Protein AF-A0A968Y1Z1-F1 (afdb_monomer)

Foldseek 3Di:
DEDADCVVLVVLLCCLVVPVCVVDDPPDPSNVVSVVVNVVSVVVVVVVVVVVVVCVVVVHDYDHDHDPDDPD

Solvent-accessible surface area (backbone atoms only — not comparable to full-atom values): 4241 Å² total; per-residue (Å²): 84,84,40,76,32,67,64,59,57,52,52,53,44,48,44,44,65,72,44,49,59,72,71,40,57,85,93,34,72,63,41,55,51,51,53,51,49,49,53,50,50,56,49,50,54,53,52,48,54,52,50,50,54,52,31,54,77,67,74,42,64,76,41,72,36,89,64,90,78,75,83,128

Radius of gyration: 15.66 Å; Cα contacts (8 Å, |Δi|>4): 49; chains: 1; bounding box: 28×29×42 Å

Structure (mmCIF, N/CA/C/O backbone):
data_AF-A0A968Y1Z1-F1
#
_entry.id   AF-A0A968Y1Z1-F1
#
loop_
_atom_site.group_PDB
_atom_site.id
_atom_site.type_symbol
_atom_site.label_atom_id
_atom_site.label_alt_id
_atom_site.label_comp_id
_atom_site.label_asym_id
_atom_site.label_entity_id
_atom_site.label_seq_id
_atom_site.pdbx_PDB_ins_code
_atom_site.Cartn_x
_atom_site.Cartn_y
_atom_site.Cartn_z
_atom_site.occupancy
_atom_site.B_iso_or_equiv
_atom_site.auth_seq_id
_atom_site.auth_comp_id
_atom_site.auth_asym_id
_atom_site.auth_atom_id
_atom_site.pdbx_PDB_model_num
ATOM 1 N N . MET A 1 1 ? 10.536 -2.598 -15.523 1.00 87.94 1 MET A N 1
ATOM 2 C CA . MET A 1 1 ? 10.668 -2.390 -14.066 1.00 87.94 1 MET A CA 1
ATOM 3 C C . MET A 1 1 ? 9.396 -2.895 -13.405 1.00 87.94 1 MET A C 1
ATOM 5 O O . MET A 1 1 ? 8.323 -2.482 -13.836 1.00 87.94 1 MET A O 1
ATOM 9 N N . PRO A 1 2 ? 9.502 -3.787 -12.406 1.00 90.44 2 PRO A N 1
ATOM 10 C CA . PRO A 1 2 ? 8.339 -4.307 -11.703 1.00 90.44 2 PRO A CA 1
ATOM 11 C C . PRO A 1 2 ? 7.736 -3.228 -10.798 1.00 90.44 2 PRO A C 1
ATOM 13 O O . PRO A 1 2 ? 8.441 -2.642 -9.977 1.00 90.44 2 PRO A O 1
ATOM 16 N N . LEU A 1 3 ? 6.434 -2.989 -10.927 1.00 92.31 3 LEU A N 1
ATOM 17 C CA . LEU A 1 3 ? 5.650 -2.157 -10.015 1.00 92.31 3 LEU A CA 1
ATOM 18 C C . LEU A 1 3 ? 4.473 -2.962 -9.454 1.00 92.31 3 LEU A C 1
ATOM 20 O O . LEU A 1 3 ? 3.983 -3.884 -10.112 1.00 92.31 3 LEU A O 1
ATOM 24 N N . PRO A 1 4 ? 3.991 -2.652 -8.240 1.00 92.88 4 PRO A N 1
ATOM 25 C CA . PRO A 1 4 ? 2.842 -3.352 -7.691 1.00 92.88 4 PRO A CA 1
ATOM 26 C C . PRO A 1 4 ? 1.590 -3.079 -8.532 1.00 92.88 4 PRO A C 1
ATOM 28 O O . PRO A 1 4 ? 1.337 -1.967 -8.990 1.00 92.88 4 PRO A O 1
ATOM 31 N N . SER A 1 5 ? 0.778 -4.109 -8.743 1.00 93.88 5 SER A N 1
ATOM 32 C CA . SER A 1 5 ? -0.531 -3.945 -9.382 1.00 93.88 5 SER A CA 1
ATOM 33 C C . SER A 1 5 ? -1.457 -3.090 -8.514 1.00 93.88 5 SER A C 1
ATOM 35 O O . SER A 1 5 ? -1.476 -3.238 -7.290 1.00 93.88 5 SER A O 1
ATOM 37 N N . TYR A 1 6 ? -2.283 -2.243 -9.134 1.00 93.25 6 TYR A N 1
ATOM 38 C CA . TYR A 1 6 ? -3.198 -1.358 -8.398 1.00 93.25 6 TYR A CA 1
ATOM 39 C C . TYR A 1 6 ? -4.190 -2.102 -7.498 1.00 93.25 6 TYR A C 1
ATOM 41 O O . TYR A 1 6 ? -4.586 -1.570 -6.462 1.00 93.25 6 TYR A O 1
ATOM 49 N N . VAL A 1 7 ? -4.520 -3.352 -7.845 1.00 92.19 7 VAL A N 1
ATOM 50 C CA . VAL A 1 7 ? -5.382 -4.237 -7.047 1.00 92.19 7 VAL A CA 1
ATOM 51 C C . VAL A 1 7 ? -4.918 -4.359 -5.590 1.00 92.19 7 VAL A C 1
ATOM 53 O O . VAL A 1 7 ? -5.748 -4.496 -4.697 1.00 92.19 7 VAL A O 1
ATOM 56 N N . HIS A 1 8 ? -3.613 -4.231 -5.316 1.00 92.00 8 HIS A N 1
ATOM 57 C CA . HIS A 1 8 ? -3.077 -4.237 -3.951 1.00 92.00 8 HIS A CA 1
ATOM 58 C C . HIS A 1 8 ? -3.559 -3.042 -3.135 1.00 92.00 8 HIS A C 1
ATOM 60 O O . HIS A 1 8 ? -3.996 -3.195 -1.996 1.00 92.00 8 HIS A O 1
ATOM 66 N N . TYR A 1 9 ? -3.525 -1.850 -3.727 1.00 95.12 9 TYR A N 1
ATOM 67 C CA . TYR A 1 9 ? -4.011 -0.636 -3.079 1.00 95.12 9 TYR A CA 1
ATOM 68 C C . TYR A 1 9 ? -5.521 -0.696 -2.893 1.00 95.12 9 TYR A C 1
ATOM 70 O O . TYR A 1 9 ? -6.014 -0.348 -1.824 1.00 95.12 9 TYR A O 1
ATOM 78 N N . GLU A 1 10 ? -6.252 -1.170 -3.901 1.00 94.44 10 GLU A N 1
ATOM 79 C CA . GLU A 1 10 ? -7.708 -1.299 -3.831 1.00 94.44 10 GLU A CA 1
ATOM 80 C C . GLU A 1 10 ? -8.143 -2.290 -2.752 1.00 94.44 10 GLU A C 1
ATOM 82 O O . GLU A 1 10 ? -9.019 -1.967 -1.950 1.00 94.44 10 GLU A O 1
ATOM 87 N N . LEU A 1 11 ? -7.503 -3.459 -2.678 1.00 95.81 11 LEU A N 1
ATOM 88 C CA . LEU A 1 11 ? -7.783 -4.461 -1.653 1.00 95.81 11 LEU A CA 1
ATOM 89 C C . LEU A 1 11 ? -7.538 -3.900 -0.248 1.00 95.81 11 LEU A C 1
ATOM 91 O O . LEU A 1 11 ? -8.403 -4.016 0.624 1.00 95.81 11 LEU A O 1
ATOM 95 N N . LEU A 1 12 ? -6.381 -3.265 -0.030 1.00 96.50 12 LEU A N 1
ATOM 96 C CA . LEU A 1 12 ? -6.042 -2.666 1.262 1.00 96.50 12 LEU A CA 1
ATOM 97 C C . LEU A 1 12 ? -7.012 -1.540 1.635 1.00 96.50 12 LEU A C 1
ATOM 99 O O . LEU A 1 12 ? -7.486 -1.493 2.770 1.00 96.50 12 LEU A O 1
ATOM 103 N N . LEU A 1 13 ? -7.352 -0.662 0.688 1.00 97.56 13 LEU A N 1
ATOM 104 C CA . LEU A 1 13 ? -8.313 0.418 0.911 1.00 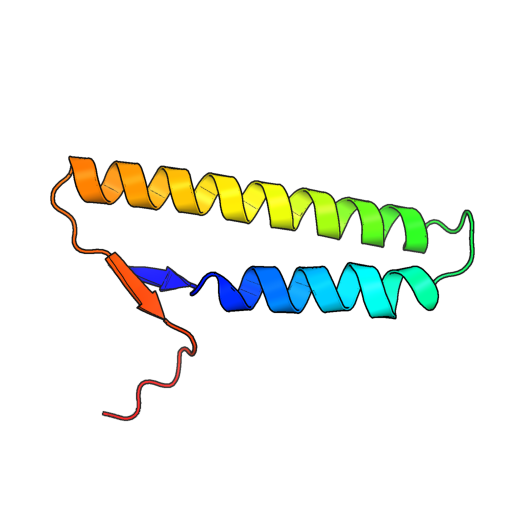97.56 13 LEU A CA 1
ATOM 105 C C . LEU A 1 13 ? -9.697 -0.130 1.258 1.00 97.56 13 LEU A C 1
ATOM 107 O O . LEU A 1 13 ? -10.278 0.290 2.256 1.00 97.56 13 LEU A O 1
ATOM 111 N N . GLN A 1 14 ? -10.201 -1.112 0.507 1.00 96.94 14 GLN A N 1
ATOM 112 C CA . GLN A 1 14 ? -11.496 -1.730 0.792 1.00 96.94 14 GLN A CA 1
ATOM 113 C C . GLN A 1 14 ? -11.518 -2.416 2.158 1.00 96.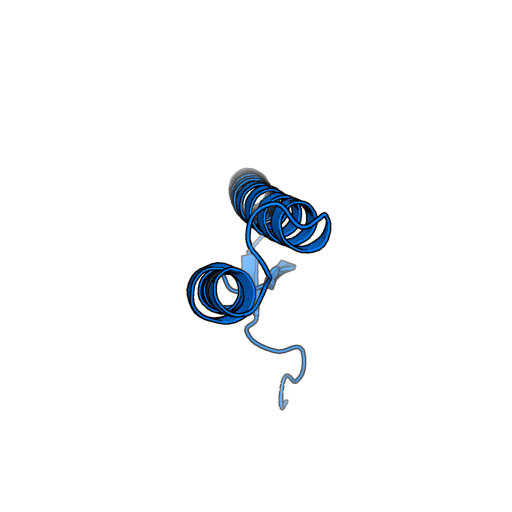94 14 GLN A C 1
ATOM 115 O O . GLN A 1 14 ? -12.513 -2.302 2.874 1.00 96.94 14 GLN A O 1
ATOM 120 N N . LEU A 1 15 ? -10.444 -3.108 2.542 1.00 97.81 15 LEU A N 1
ATOM 121 C CA . LEU A 1 15 ? -10.340 -3.736 3.857 1.00 97.81 15 LEU A CA 1
ATOM 122 C C . LEU A 1 15 ? -10.396 -2.685 4.973 1.00 97.81 15 LEU A C 1
ATOM 124 O O . LEU A 1 15 ? -11.192 -2.816 5.906 1.00 97.81 15 LEU A O 1
ATOM 128 N N . LEU A 1 16 ? -9.601 -1.620 4.855 1.00 97.44 16 LEU A N 1
ATOM 129 C CA . LEU A 1 16 ? -9.563 -0.554 5.852 1.00 97.44 16 LEU A CA 1
ATOM 130 C C . LEU A 1 16 ? -10.906 0.175 5.950 1.00 97.44 16 LEU A C 1
ATOM 132 O O . LEU A 1 16 ? -11.421 0.352 7.049 1.00 97.44 16 LEU A O 1
ATOM 136 N N . GLU A 1 17 ? -11.500 0.546 4.819 1.00 96.94 17 GLU A N 1
ATOM 137 C CA . GLU A 1 17 ? -12.748 1.313 4.762 1.00 96.94 17 GLU A CA 1
ATOM 138 C C . GLU A 1 17 ? -13.974 0.487 5.163 1.00 96.94 1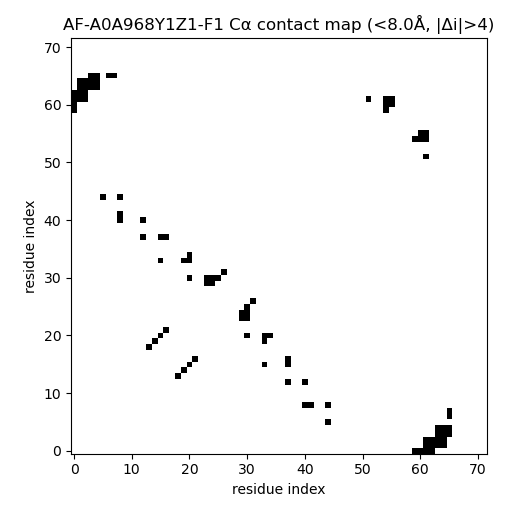7 GLU A C 1
ATOM 140 O O . GLU A 1 17 ? -14.854 0.999 5.849 1.00 96.94 17 GLU A O 1
ATOM 145 N N . ARG A 1 18 ? -14.055 -0.784 4.744 1.00 96.38 18 ARG A N 1
ATOM 146 C CA . ARG A 1 18 ? -15.269 -1.610 4.899 1.00 96.38 18 ARG A CA 1
ATOM 147 C C . ARG A 1 18 ? -15.226 -2.584 6.064 1.00 96.38 18 ARG A C 1
ATOM 149 O O . ARG A 1 18 ? -16.275 -3.099 6.444 1.00 96.38 18 ARG A O 1
ATOM 156 N N . LYS A 1 19 ? -14.047 -2.885 6.606 1.00 96.06 19 LYS A N 1
ATOM 157 C CA . LYS A 1 19 ? -13.900 -3.815 7.735 1.00 96.06 19 LYS A CA 1
ATOM 158 C C . LYS A 1 19 ? -13.288 -3.114 8.933 1.00 96.06 19 LYS A C 1
ATOM 160 O O . LYS A 1 19 ? -13.929 -3.046 9.976 1.00 96.06 19 LYS A O 1
ATOM 165 N N . THR A 1 20 ? -12.097 -2.542 8.780 1.00 95.31 20 THR A N 1
ATOM 166 C CA . THR A 1 20 ? -11.357 -1.992 9.923 1.00 95.31 20 THR A CA 1
ATOM 167 C C . THR A 1 20 ? -12.038 -0.757 10.505 1.00 95.31 20 THR A C 1
ATOM 169 O O . THR A 1 20 ? -12.242 -0.700 11.712 1.00 95.31 20 THR A O 1
ATOM 172 N N . MET A 1 21 ? -12.480 0.185 9.667 1.00 95.12 21 MET A N 1
ATOM 173 C CA . MET A 1 21 ? -13.216 1.380 10.104 1.00 95.12 21 MET A CA 1
ATOM 174 C C . MET A 1 21 ? -14.527 1.058 10.831 1.00 95.12 21 MET A C 1
ATOM 176 O O . MET A 1 21 ? -14.929 1.813 11.709 1.00 95.12 21 MET A O 1
ATOM 180 N N . PHE A 1 22 ? -15.180 -0.054 10.484 1.00 93.12 22 PHE A N 1
ATOM 181 C CA . PHE A 1 22 ? -16.407 -0.508 11.144 1.00 93.12 22 PHE A CA 1
ATOM 182 C C . PHE A 1 22 ? -16.137 -1.259 12.453 1.00 93.12 22 PHE A C 1
ATOM 184 O O . PHE A 1 22 ? -17.014 -1.320 13.308 1.00 93.12 22 PHE A O 1
ATOM 191 N N . ALA A 1 23 ? -14.947 -1.841 12.607 1.00 94.12 23 ALA A N 1
ATOM 192 C CA . ALA A 1 23 ? -14.560 -2.605 13.790 1.00 94.12 23 ALA A CA 1
ATOM 193 C C . ALA A 1 23 ? -13.928 -1.743 14.898 1.00 94.12 23 ALA A C 1
ATOM 195 O O . ALA A 1 23 ? -13.871 -2.176 16.047 1.00 94.12 23 ALA A O 1
ATOM 196 N N . VAL A 1 24 ? -13.428 -0.545 14.574 1.00 95.56 24 VAL A N 1
ATOM 197 C CA . VAL A 1 24 ? -12.827 0.373 15.554 1.00 95.56 24 VAL A CA 1
ATOM 198 C C . VAL A 1 24 ? -13.882 1.215 16.265 1.00 95.56 24 VAL A C 1
ATOM 200 O O . VAL A 1 24 ? -14.837 1.695 15.655 1.00 95.56 24 VAL A O 1
ATOM 203 N N . SER A 1 25 ? -13.679 1.447 17.563 1.00 93.06 25 SER A N 1
ATOM 204 C CA . SER A 1 25 ? -14.573 2.291 18.354 1.00 93.06 25 SER A CA 1
ATOM 205 C C . SER A 1 25 ? -14.590 3.736 17.830 1.00 93.06 25 SER A C 1
ATOM 207 O O . SER A 1 25 ? -13.523 4.280 17.509 1.00 93.06 25 SER A O 1
ATOM 209 N N . PRO A 1 26 ? -15.762 4.394 17.785 1.00 90.56 26 PRO A N 1
ATOM 210 C CA . PRO A 1 26 ? -15.865 5.813 17.458 1.00 90.56 26 PRO A CA 1
ATOM 211 C C . PRO A 1 26 ? -14.988 6.687 18.369 1.00 90.56 26 PRO A C 1
ATOM 213 O O . PRO A 1 26 ? -14.841 6.392 19.555 1.00 90.56 26 PRO A O 1
ATOM 216 N N . GLN A 1 27 ? -14.380 7.740 17.806 1.00 90.81 27 GLN A N 1
ATOM 217 C CA . GLN A 1 27 ? -13.505 8.699 18.506 1.00 90.81 27 GLN A CA 1
ATOM 218 C C . GLN A 1 27 ? -12.273 8.077 19.191 1.00 90.81 27 GLN A C 1
ATOM 220 O O . GLN A 1 27 ? -11.594 8.734 19.980 1.00 90.81 27 GLN A O 1
ATOM 225 N N . SER A 1 28 ? -11.948 6.825 18.869 1.00 94.69 28 SER A N 1
ATOM 226 C CA . SER A 1 28 ? -10.748 6.168 19.374 1.00 94.69 28 SER A CA 1
ATOM 227 C C . SER A 1 28 ? -9.491 6.634 18.626 1.00 94.69 28 SER A C 1
ATOM 229 O O . SER A 1 28 ? -9.561 6.994 17.444 1.00 94.69 28 SER A O 1
ATOM 231 N N . PRO A 1 29 ? -8.307 6.577 19.262 1.00 95.88 29 PRO A N 1
ATOM 232 C CA . PRO A 1 29 ? -7.049 6.820 18.559 1.00 95.88 29 PRO A CA 1
ATOM 233 C C . PRO A 1 29 ? -6.839 5.832 17.398 1.00 95.88 29 PRO A C 1
ATOM 235 O O . PRO A 1 29 ? -6.260 6.198 16.376 1.00 95.88 29 PRO A O 1
ATOM 238 N N . GLN A 1 30 ? -7.368 4.608 17.493 1.00 96.88 30 GLN A N 1
ATOM 239 C CA . GLN A 1 30 ? -7.316 3.615 16.417 1.00 96.88 30 GLN A CA 1
ATOM 240 C C . GLN A 1 30 ? -8.104 4.072 15.185 1.00 96.88 30 GLN A C 1
ATOM 242 O O . GLN A 1 30 ? -7.634 3.890 14.065 1.00 96.88 30 GLN A O 1
ATOM 247 N N . GLN A 1 31 ? -9.258 4.723 15.358 1.00 96.94 31 GLN A N 1
ATOM 248 C CA . GLN A 1 31 ? -10.014 5.289 14.237 1.00 96.94 31 GLN A CA 1
ATOM 249 C C . GLN A 1 31 ? -9.178 6.314 13.458 1.00 96.94 31 GLN A C 1
ATOM 251 O O . GLN A 1 31 ? -9.113 6.270 12.229 1.00 96.94 31 GLN A O 1
ATOM 256 N N . GLN A 1 32 ? -8.483 7.205 14.170 1.00 96.62 32 GLN A N 1
ATOM 257 C CA . GLN A 1 32 ? -7.590 8.192 13.555 1.00 96.62 32 GLN A CA 1
ATOM 258 C C . GLN A 1 32 ? -6.417 7.521 12.828 1.00 96.62 32 GLN A C 1
ATOM 260 O O . GLN A 1 32 ? -6.076 7.918 11.714 1.00 96.62 32 GLN A O 1
ATOM 265 N N . GLN A 1 33 ? -5.840 6.469 13.415 1.00 97.38 33 GLN A N 1
ATOM 266 C CA . GLN A 1 33 ? -4.780 5.681 12.779 1.00 97.38 33 GLN A CA 1
ATOM 267 C C . GLN A 1 33 ? -5.263 5.014 11.484 1.00 97.38 33 GLN A C 1
ATOM 269 O O . GLN A 1 33 ? -4.566 5.078 10.471 1.00 97.38 33 GLN A O 1
ATOM 274 N N . VAL A 1 34 ? -6.467 4.434 11.471 1.00 97.62 34 VAL A N 1
ATOM 275 C CA . VAL A 1 34 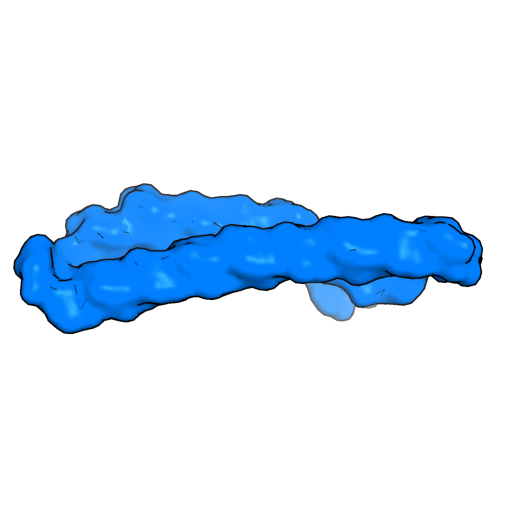? -7.046 3.827 10.260 1.00 97.62 34 VAL A CA 1
ATOM 276 C C . VAL A 1 34 ? -7.296 4.886 9.184 1.00 97.62 34 VAL A C 1
ATOM 278 O O . VAL A 1 34 ? -6.931 4.678 8.026 1.00 97.62 34 VAL A O 1
ATOM 281 N N . HIS A 1 35 ? -7.831 6.054 9.550 1.00 97.50 35 HIS A N 1
ATOM 282 C CA . HIS A 1 35 ? -7.962 7.175 8.616 1.00 97.50 35 HIS A CA 1
ATOM 283 C C . HIS A 1 35 ? -6.613 7.605 8.031 1.00 97.50 35 HIS A C 1
ATOM 285 O O . HIS A 1 35 ? -6.503 7.807 6.819 1.00 97.50 35 HIS A O 1
ATOM 291 N N . GLN A 1 36 ? -5.577 7.705 8.866 1.00 97.94 36 GLN A N 1
ATOM 292 C CA . GLN A 1 36 ? -4.237 8.056 8.410 1.00 97.94 36 GLN A CA 1
ATOM 293 C C . GLN A 1 36 ? -3.671 7.004 7.446 1.00 97.94 36 GLN A C 1
ATOM 295 O O . GLN A 1 36 ? -3.080 7.376 6.432 1.00 97.94 36 GLN A O 1
ATOM 300 N N . LEU A 1 37 ? -3.895 5.710 7.703 1.00 97.88 37 LEU A N 1
ATOM 301 C CA . LEU A 1 37 ? -3.498 4.629 6.794 1.00 97.88 37 LEU A CA 1
ATOM 302 C C . LEU A 1 37 ? -4.183 4.752 5.428 1.00 97.88 37 LEU A C 1
ATOM 304 O O . LEU A 1 37 ? -3.506 4.692 4.401 1.00 97.88 37 LEU A O 1
ATOM 308 N N . ILE A 1 38 ? -5.496 4.999 5.404 1.00 98.06 38 ILE A N 1
ATOM 309 C CA . ILE A 1 38 ? -6.259 5.205 4.161 1.00 98.06 38 ILE A CA 1
ATOM 310 C C . ILE A 1 38 ? -5.687 6.388 3.366 1.00 98.06 38 ILE A C 1
ATOM 312 O O . ILE A 1 38 ? -5.445 6.275 2.161 1.00 98.06 38 ILE A O 1
ATOM 316 N N . ILE A 1 39 ? -5.430 7.519 4.031 1.00 98.25 39 ILE A N 1
A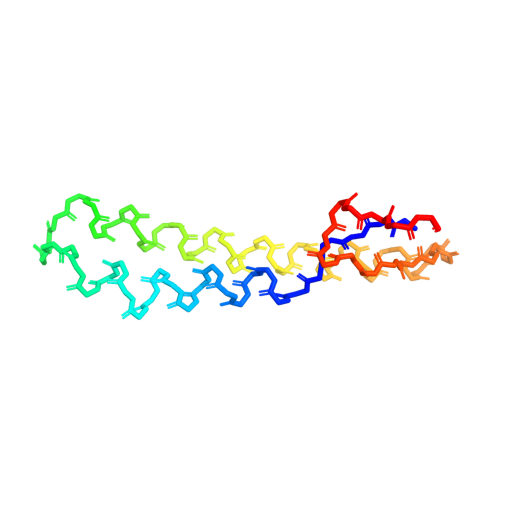TOM 317 C CA . ILE A 1 39 ? -4.853 8.712 3.393 1.00 98.25 39 ILE A CA 1
ATOM 318 C C . ILE A 1 39 ? -3.474 8.399 2.806 1.00 98.25 39 ILE A C 1
ATOM 320 O O . ILE A 1 39 ? -3.195 8.760 1.661 1.00 98.25 39 ILE A O 1
ATOM 324 N N . THR A 1 40 ? -2.614 7.724 3.567 1.00 98.19 40 THR A N 1
ATOM 325 C CA . THR A 1 40 ? -1.264 7.364 3.122 1.00 98.19 40 THR A CA 1
ATOM 326 C C . THR A 1 40 ? -1.299 6.427 1.916 1.00 98.19 40 THR A C 1
ATOM 328 O O . THR A 1 40 ? -0.567 6.660 0.957 1.00 98.19 40 THR A O 1
ATOM 331 N N . LEU A 1 41 ? -2.182 5.425 1.901 1.00 97.81 41 LEU A N 1
ATOM 332 C CA . LEU A 1 41 ? -2.319 4.505 0.767 1.00 97.81 41 LEU A CA 1
ATOM 333 C C . LEU A 1 41 ? -2.802 5.209 -0.503 1.00 97.81 41 LEU A C 1
ATOM 335 O O . LEU A 1 41 ? -2.256 4.974 -1.580 1.00 97.81 41 LEU A O 1
ATOM 339 N N . ARG A 1 42 ? -3.770 6.127 -0.389 1.00 97.94 42 ARG A N 1
ATOM 340 C CA . ARG A 1 42 ? -4.217 6.940 -1.534 1.00 97.94 42 ARG A CA 1
ATOM 341 C C . ARG A 1 42 ? -3.090 7.818 -2.076 1.00 97.94 42 ARG A C 1
ATOM 343 O O . ARG A 1 42 ? -2.929 7.918 -3.290 1.00 97.94 42 ARG A O 1
ATOM 350 N N . LYS A 1 43 ? -2.278 8.414 -1.195 1.00 98.19 43 LYS A N 1
ATOM 351 C CA . LYS A 1 43 ? -1.081 9.171 -1.600 1.00 98.19 43 LYS A CA 1
ATOM 352 C C . LYS A 1 43 ? -0.058 8.274 -2.296 1.00 98.19 43 LYS A C 1
ATOM 354 O O . LYS A 1 43 ? 0.451 8.656 -3.342 1.00 98.19 43 LYS A O 1
ATOM 359 N N . ALA A 1 44 ? 0.205 7.084 -1.759 1.00 97.56 44 ALA A N 1
ATOM 360 C CA . ALA A 1 44 ? 1.129 6.126 -2.357 1.00 97.56 44 ALA A CA 1
ATOM 361 C C . ALA A 1 44 ? 0.690 5.705 -3.771 1.00 97.56 44 ALA A C 1
ATOM 363 O O . ALA A 1 44 ? 1.519 5.681 -4.675 1.00 97.56 44 ALA A O 1
ATOM 364 N N . LEU A 1 45 ? -0.609 5.473 -3.991 1.00 96.69 45 LEU A N 1
ATOM 365 C CA . LEU A 1 45 ? -1.151 5.177 -5.321 1.00 96.69 45 LEU A CA 1
ATOM 366 C C . LEU A 1 45 ? -0.920 6.329 -6.313 1.00 96.69 45 LEU A C 1
ATOM 368 O O . LEU A 1 45 ? -0.548 6.097 -7.461 1.00 96.69 45 LEU A O 1
ATOM 372 N N . VAL A 1 46 ? -1.121 7.580 -5.885 1.00 97.12 46 VAL A N 1
ATOM 373 C CA . VAL A 1 46 ? -0.842 8.755 -6.729 1.00 97.12 46 VAL A CA 1
ATOM 374 C C . VAL A 1 46 ? 0.649 8.856 -7.058 1.00 97.12 46 VAL A C 1
ATOM 376 O O . VAL A 1 46 ? 0.997 9.091 -8.213 1.00 97.12 46 VAL A O 1
ATOM 379 N N . LEU A 1 47 ? 1.526 8.639 -6.074 1.00 97.38 47 LEU A N 1
ATOM 380 C CA . LEU A 1 47 ? 2.977 8.646 -6.281 1.00 97.38 47 LEU A CA 1
ATOM 381 C C . LEU A 1 47 ? 3.420 7.551 -7.256 1.00 97.38 47 LEU A C 1
ATOM 383 O O . LEU A 1 47 ? 4.256 7.809 -8.119 1.00 97.38 47 LEU A O 1
ATOM 387 N N . GLN A 1 48 ? 2.833 6.356 -7.174 1.00 96.19 48 GLN A N 1
ATOM 388 C CA . GLN A 1 48 ? 3.124 5.293 -8.130 1.00 96.19 48 GLN A CA 1
ATOM 389 C C . GLN A 1 48 ? 2.716 5.687 -9.555 1.00 96.19 48 GLN A C 1
ATOM 391 O O . GLN A 1 48 ? 3.512 5.520 -10.472 1.00 96.19 48 GLN A O 1
ATOM 396 N N . LYS A 1 49 ? 1.534 6.284 -9.746 1.00 95.69 49 LYS A N 1
ATOM 397 C CA . LYS A 1 49 ? 1.107 6.775 -11.070 1.00 95.69 49 LYS A CA 1
ATOM 398 C C . LYS A 1 49 ? 2.058 7.828 -11.637 1.00 95.69 49 LYS A C 1
ATOM 400 O O . LYS A 1 49 ? 2.327 7.850 -12.833 1.00 95.69 49 LYS A O 1
ATOM 405 N N . GLN A 1 50 ? 2.586 8.704 -10.784 1.00 96.75 50 GLN A N 1
ATOM 406 C CA . GLN A 1 50 ? 3.598 9.681 -11.195 1.00 96.75 50 GLN A CA 1
ATOM 407 C C . GLN A 1 50 ? 4.920 9.007 -11.583 1.00 96.75 50 GLN A C 1
ATOM 409 O O . GLN A 1 50 ? 5.551 9.417 -12.558 1.00 96.75 50 GLN A O 1
ATOM 414 N N . LEU A 1 51 ? 5.329 7.966 -10.852 1.00 95.88 51 LEU A N 1
ATOM 415 C CA . LEU A 1 51 ? 6.502 7.161 -11.192 1.00 95.88 51 LEU A CA 1
ATOM 416 C C . LEU A 1 51 ? 6.319 6.458 -12.543 1.00 95.88 51 LEU A C 1
ATOM 418 O O . LEU A 1 51 ? 7.213 6.528 -13.378 1.00 95.88 51 LEU A O 1
ATOM 422 N N . GLU A 1 52 ? 5.155 5.860 -12.789 1.00 95.50 52 GLU A N 1
ATOM 423 C CA . GLU A 1 52 ? 4.811 5.212 -14.062 1.00 95.50 52 GLU A CA 1
ATOM 424 C C . GLU A 1 52 ? 4.902 6.189 -15.233 1.00 95.50 52 GLU A C 1
ATOM 426 O O . GLU A 1 52 ? 5.604 5.919 -16.203 1.00 95.50 52 GLU A O 1
ATOM 431 N N . GLN A 1 53 ? 4.312 7.379 -15.096 1.00 95.31 53 GLN A N 1
ATOM 432 C CA . GLN A 1 53 ? 4.426 8.441 -16.102 1.00 95.31 53 GLN A CA 1
ATOM 433 C C . GLN A 1 53 ? 5.880 8.875 -16.335 1.00 95.31 53 GLN A C 1
ATOM 435 O O . GLN A 1 53 ? 6.269 9.195 -17.458 1.00 95.31 53 GLN A O 1
ATOM 440 N N . SER A 1 54 ? 6.701 8.913 -15.283 1.00 95.69 54 SER A N 1
ATOM 441 C CA . SER A 1 54 ? 8.130 9.222 -15.396 1.00 95.69 54 SER A CA 1
ATOM 442 C C . SER A 1 54 ? 8.891 8.121 -16.147 1.00 95.69 54 SER A C 1
ATOM 444 O O . SER A 1 54 ? 9.727 8.415 -17.009 1.00 95.69 54 SER A O 1
ATOM 446 N N . CYS A 1 55 ? 8.570 6.853 -15.869 1.00 94.44 55 CYS A N 1
ATOM 447 C CA . CYS A 1 55 ? 9.121 5.695 -16.567 1.00 94.44 55 CYS A CA 1
ATOM 448 C C . CYS A 1 55 ? 8.745 5.706 -18.052 1.00 94.44 55 CYS A C 1
ATOM 450 O O . CYS A 1 55 ? 9.637 5.589 -18.890 1.00 94.44 55 CYS A O 1
ATOM 452 N N . GLU A 1 56 ? 7.473 5.941 -18.379 1.00 93.06 56 GLU A N 1
ATOM 453 C CA . GLU A 1 56 ? 6.994 6.072 -19.762 1.00 93.06 56 GLU A CA 1
ATOM 454 C C . GLU A 1 56 ? 7.751 7.168 -20.525 1.00 93.06 56 GLU A C 1
ATOM 456 O O . GLU A 1 56 ? 8.266 6.921 -21.614 1.00 93.06 56 GLU A O 1
ATOM 461 N N . ARG A 1 57 ? 7.910 8.3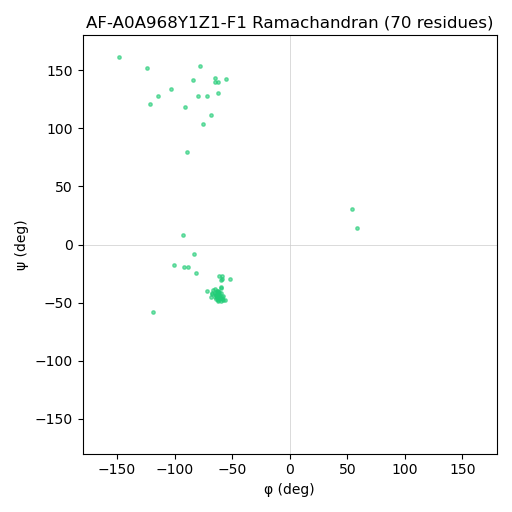60 -19.927 1.00 94.75 57 ARG A N 1
ATOM 462 C CA . ARG A 1 57 ? 8.689 9.468 -20.521 1.00 94.75 57 ARG A CA 1
ATOM 463 C C . ARG A 1 57 ? 10.158 9.118 -20.747 1.00 94.75 57 ARG A C 1
ATOM 465 O O . ARG A 1 57 ? 10.791 9.688 -21.631 1.00 94.75 57 ARG A O 1
ATOM 472 N N . SER A 1 58 ? 10.692 8.199 -19.950 1.00 95.12 58 SER A N 1
ATOM 473 C CA . SER A 1 58 ? 12.073 7.724 -20.034 1.00 95.12 58 SER A CA 1
ATOM 474 C C . SER A 1 58 ? 12.222 6.470 -20.909 1.00 95.12 58 SER A C 1
ATOM 476 O O . SER A 1 58 ? 13.300 5.882 -20.931 1.00 95.12 58 SER A O 1
ATOM 478 N N . ASN A 1 59 ? 11.163 6.043 -21.615 1.00 92.69 59 ASN A N 1
ATOM 479 C CA . ASN A 1 59 ? 11.098 4.787 -22.377 1.00 92.69 59 ASN A CA 1
ATOM 480 C C . ASN A 1 59 ? 11.440 3.535 -21.542 1.00 92.69 59 ASN A C 1
ATOM 482 O O . ASN A 1 59 ? 11.968 2.548 -22.057 1.00 92.69 59 ASN A O 1
ATOM 486 N N . LEU A 1 60 ? 11.144 3.560 -20.240 1.00 92.50 60 LEU A N 1
ATOM 487 C CA . LEU A 1 60 ? 11.297 2.413 -19.351 1.00 92.50 60 LEU A CA 1
ATOM 488 C C . LEU A 1 60 ? 9.990 1.620 -19.317 1.00 92.50 60 LEU A C 1
ATOM 490 O O . LEU A 1 60 ? 8.968 2.123 -18.856 1.00 92.50 60 LEU A O 1
ATOM 494 N N . ALA A 1 61 ? 10.032 0.361 -19.756 1.00 90.19 61 ALA A N 1
ATOM 495 C CA . ALA A 1 61 ? 8.880 -0.530 -19.672 1.00 90.19 61 ALA A CA 1
ATOM 496 C C . ALA A 1 61 ? 8.486 -0.769 -18.207 1.00 90.19 61 ALA A C 1
ATOM 498 O O . ALA A 1 61 ? 9.333 -1.111 -17.373 1.00 90.19 61 ALA A O 1
ATOM 499 N N . VAL A 1 62 ? 7.202 -0.613 -17.896 1.00 91.75 62 VAL A N 1
ATOM 500 C CA . VAL A 1 62 ? 6.617 -0.919 -16.588 1.00 91.75 62 VAL A CA 1
ATOM 501 C C . VAL A 1 62 ? 5.872 -2.242 -16.683 1.00 91.75 62 VAL A C 1
ATOM 503 O O . VAL A 1 62 ? 5.097 -2.460 -17.609 1.00 91.75 62 VAL A O 1
ATOM 506 N N . GLU A 1 63 ? 6.090 -3.113 -15.703 1.00 90.56 63 GLU A N 1
ATOM 507 C CA . GLU A 1 63 ? 5.365 -4.374 -15.576 1.00 90.56 63 GLU A CA 1
ATOM 508 C C . GLU A 1 63 ? 4.658 -4.418 -14.229 1.00 90.56 63 GLU A C 1
ATOM 510 O O . GLU A 1 63 ? 5.296 -4.354 -13.176 1.00 90.56 63 GLU A O 1
ATOM 515 N N . HIS A 1 64 ? 3.336 -4.550 -14.253 1.00 92.19 64 HIS A N 1
ATOM 516 C CA . HIS A 1 64 ? 2.557 -4.685 -13.032 1.00 92.19 64 HIS A CA 1
ATOM 517 C C . HIS A 1 64 ? 2.612 -6.119 -12.506 1.00 92.19 64 HIS A C 1
ATOM 519 O O . HIS A 1 64 ? 2.299 -7.072 -13.219 1.00 92.19 64 HIS A O 1
ATOM 525 N N . ARG A 1 65 ? 2.968 -6.272 -11.228 1.00 90.19 65 ARG A N 1
ATOM 526 C CA . ARG A 1 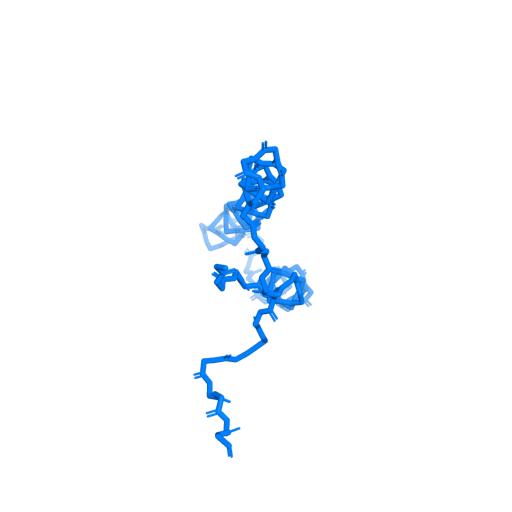65 ? 3.075 -7.568 -10.549 1.00 90.19 65 ARG A CA 1
ATOM 527 C C . ARG A 1 65 ? 2.035 -7.688 -9.440 1.00 90.19 65 ARG A C 1
ATOM 5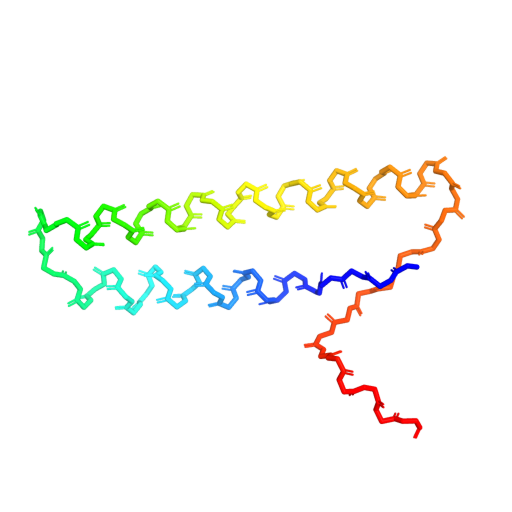29 O O . ARG A 1 65 ? 1.884 -6.793 -8.604 1.00 90.19 65 ARG A O 1
ATOM 536 N N . TRP A 1 66 ? 1.269 -8.776 -9.461 1.00 86.31 66 TRP A N 1
ATOM 537 C CA . TRP A 1 66 ? 0.246 -9.086 -8.455 1.00 86.31 66 TRP A CA 1
ATOM 538 C C . TRP A 1 66 ? 0.805 -9.952 -7.318 1.00 86.31 66 TRP A C 1
ATOM 540 O O . TRP A 1 66 ? 0.251 -9.975 -6.228 1.00 86.31 66 TRP A O 1
ATOM 550 N N . SER A 1 67 ? 1.928 -10.629 -7.535 1.00 84.81 67 SER A N 1
ATOM 551 C CA . SER A 1 67 ? 2.660 -11.357 -6.505 1.00 84.81 67 SER A CA 1
ATOM 552 C C . SER A 1 67 ? 4.152 -11.334 -6.828 1.00 84.81 67 SER A C 1
ATOM 554 O O . SER A 1 67 ? 4.544 -11.055 -7.960 1.00 84.81 67 SER A O 1
ATOM 556 N N . LEU A 1 68 ? 4.979 -11.600 -5.817 1.00 81.31 68 LEU A N 1
ATOM 557 C CA . LEU A 1 68 ? 6.422 -11.804 -5.989 1.00 81.31 68 LEU A CA 1
ATOM 558 C C . LEU A 1 68 ? 6.753 -13.246 -6.405 1.00 81.31 68 LEU A C 1
ATOM 560 O O . LEU A 1 68 ? 7.899 -13.550 -6.720 1.00 81.31 68 LEU A O 1
ATOM 564 N N . ASN A 1 69 ? 5.753 -14.132 -6.390 1.00 72.56 69 ASN A N 1
ATOM 565 C CA . ASN A 1 69 ? 5.896 -15.531 -6.761 1.00 72.56 69 ASN A CA 1
ATOM 566 C C . ASN A 1 69 ? 5.654 -15.662 -8.263 1.00 72.56 69 ASN A C 1
ATOM 568 O O . ASN A 1 69 ? 4.570 -16.034 -8.711 1.00 72.56 69 ASN A O 1
ATOM 572 N N . GLU A 1 70 ? 6.673 -15.327 -9.040 1.00 63.06 70 GLU A N 1
ATOM 573 C CA . GLU A 1 70 ? 6.720 -15.698 -10.447 1.00 63.06 70 GLU A CA 1
ATOM 574 C C . GLU A 1 70 ? 7.070 -17.184 -10.510 1.00 63.06 70 GLU A C 1
ATOM 576 O O . GLU A 1 70 ? 8.197 -17.587 -10.226 1.00 63.06 70 GLU A O 1
ATOM 581 N N . ILE A 1 71 ? 6.070 -18.023 -10.793 1.00 56.59 71 ILE A N 1
ATOM 582 C CA . ILE A 1 71 ? 6.334 -19.400 -11.207 1.00 56.59 71 ILE A CA 1
ATOM 583 C C . ILE A 1 71 ? 6.984 -19.277 -12.589 1.00 56.59 71 ILE A C 1
ATOM 585 O O . ILE A 1 71 ? 6.326 -18.806 -13.515 1.00 56.59 71 ILE A O 1
ATOM 589 N N . ASN A 1 72 ? 8.277 -19.610 -12.662 1.00 44.84 72 ASN A N 1
ATOM 590 C CA . ASN A 1 72 ? 9.045 -19.731 -13.906 1.00 44.84 72 ASN A CA 1
ATOM 591 C C . ASN A 1 72 ? 8.326 -20.602 -14.940 1.00 44.84 72 ASN A C 1
ATOM 593 O O . ASN A 1 72 ? 7.796 -21.663 -14.533 1.00 44.84 72 ASN A O 1
#

pLDDT: mean 92.61, std 9.04, range [44.84, 98.25]

Sequence (72 aa):
MPLPSYVHYELLLQLLERKTMFAVSPQSPQQQQVHQLIITLRKALVLQKQLEQSCERSNLAVEHRWSLNE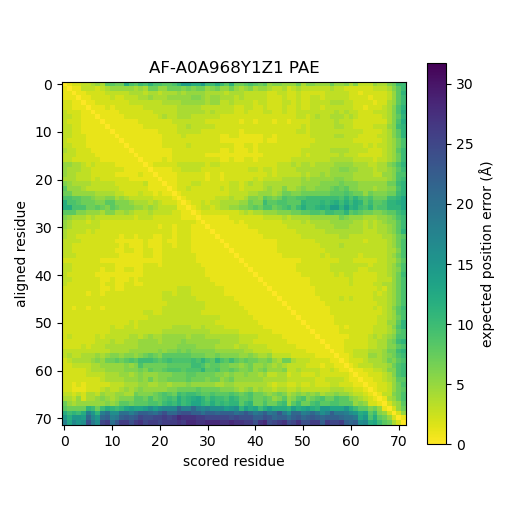IN

Mean predicted aligned error: 4.14 Å

Secondary structure (DSSP, 8-state):
-EEE-HHHHHHHHHHIIIIIHHHSPTT-HHHHHHHHHHHHHHHHHHHHHHHHHHHHHTTPPPEEES-S----